Protein AF-A0A2S6I4D4-F1 (afdb_monomer)

Structure (mmCIF, N/CA/C/O backbone):
data_AF-A0A2S6I4D4-F1
#
_entry.id   AF-A0A2S6I4D4-F1
#
loop_
_atom_site.group_PDB
_atom_site.id
_atom_site.type_symbol
_atom_site.label_atom_id
_atom_site.label_alt_id
_atom_site.label_comp_id
_atom_site.label_asym_id
_atom_site.label_entity_id
_atom_site.label_seq_id
_atom_site.pdbx_PDB_ins_code
_atom_site.Cartn_x
_atom_site.Cartn_y
_atom_site.Cartn_z
_atom_site.occupancy
_atom_site.B_iso_or_equiv
_atom_site.auth_seq_id
_atom_site.auth_comp_id
_atom_site.auth_asym_id
_atom_site.auth_atom_id
_atom_site.pdbx_PDB_model_num
ATOM 1 N N . MET A 1 1 ? -19.958 -9.922 12.038 1.00 48.69 1 MET A N 1
ATOM 2 C CA . MET A 1 1 ? -19.717 -8.525 11.608 1.00 48.69 1 MET A CA 1
ATOM 3 C C . MET A 1 1 ? -18.279 -8.442 11.106 1.00 48.69 1 MET A C 1
ATOM 5 O O . MET A 1 1 ? -17.368 -8.629 11.900 1.00 48.69 1 MET A O 1
ATOM 9 N N . PHE A 1 2 ? -18.075 -8.275 9.798 1.00 60.59 2 PHE A N 1
ATOM 10 C CA . PHE A 1 2 ? -16.768 -8.313 9.116 1.00 60.59 2 PHE A CA 1
ATOM 11 C C . PHE A 1 2 ? -15.962 -7.010 9.303 1.00 60.59 2 PHE A C 1
ATOM 13 O O . PHE A 1 2 ? -15.472 -6.421 8.345 1.00 60.59 2 PHE A O 1
ATOM 20 N N . ALA A 1 3 ? -15.888 -6.496 10.531 1.00 75.88 3 ALA A N 1
ATOM 21 C CA . ALA A 1 3 ? -15.196 -5.243 10.808 1.00 75.88 3 ALA A CA 1
ATOM 22 C C . ALA A 1 3 ? -13.673 -5.454 10.807 1.00 75.88 3 ALA A C 1
ATOM 24 O O . ALA A 1 3 ? -13.165 -6.342 11.484 1.00 75.88 3 ALA A O 1
ATOM 25 N N . ILE A 1 4 ? -12.951 -4.604 10.073 1.00 84.38 4 ILE A N 1
ATOM 26 C CA . ILE A 1 4 ? -11.473 -4.563 10.029 1.00 84.38 4 ILE A CA 1
ATOM 27 C C . ILE A 1 4 ? -10.939 -3.515 11.030 1.00 84.38 4 ILE A C 1
ATOM 29 O O . ILE A 1 4 ? -9.829 -3.011 10.913 1.00 84.38 4 ILE A O 1
ATOM 33 N N . HIS A 1 5 ? -11.757 -3.136 12.009 1.00 88.88 5 HIS A N 1
ATOM 34 C CA . HIS A 1 5 ? -11.424 -2.162 13.041 1.00 88.88 5 HIS A CA 1
ATOM 35 C C . HIS A 1 5 ? -11.876 -2.675 14.407 1.00 88.88 5 HIS A C 1
ATOM 37 O O . HIS A 1 5 ? -12.812 -3.474 14.501 1.00 88.88 5 HIS A O 1
ATOM 43 N N . GLU A 1 6 ? -11.219 -2.206 15.458 1.00 88.25 6 GLU A N 1
ATOM 44 C CA . GLU A 1 6 ? -11.559 -2.543 16.837 1.00 88.25 6 GLU A CA 1
ATOM 45 C C . GLU A 1 6 ? -12.853 -1.866 17.295 1.00 88.25 6 GLU A C 1
ATOM 47 O O . GLU A 1 6 ? -13.235 -0.791 16.825 1.00 88.25 6 GLU A O 1
ATOM 52 N N . LYS A 1 7 ? -13.552 -2.503 18.239 1.00 85.69 7 LYS A N 1
ATOM 53 C CA . LYS A 1 7 ? -14.749 -1.921 18.855 1.00 85.69 7 LYS A CA 1
ATOM 54 C C . LYS A 1 7 ? -14.344 -0.797 19.814 1.00 85.69 7 LYS A C 1
ATOM 56 O O . LYS A 1 7 ? -13.304 -0.873 20.450 1.00 85.69 7 LYS A O 1
ATOM 61 N N . GLY A 1 8 ? -15.186 0.230 19.934 1.00 83.81 8 GLY A N 1
ATOM 62 C CA . GLY A 1 8 ? -14.964 1.343 20.869 1.00 83.81 8 GLY A CA 1
ATOM 63 C C . GLY A 1 8 ? -14.207 2.545 20.292 1.00 83.81 8 GLY A C 1
ATOM 64 O O . GLY A 1 8 ? -14.074 3.555 20.975 1.00 83.81 8 GLY A O 1
ATOM 65 N N . ILE A 1 9 ? -13.769 2.500 19.028 1.00 88.94 9 ILE A N 1
ATOM 66 C CA . ILE A 1 9 ? -13.173 3.671 18.368 1.00 88.94 9 ILE A CA 1
ATOM 67 C C . ILE A 1 9 ? -14.237 4.702 17.951 1.00 88.94 9 ILE A C 1
ATOM 69 O O 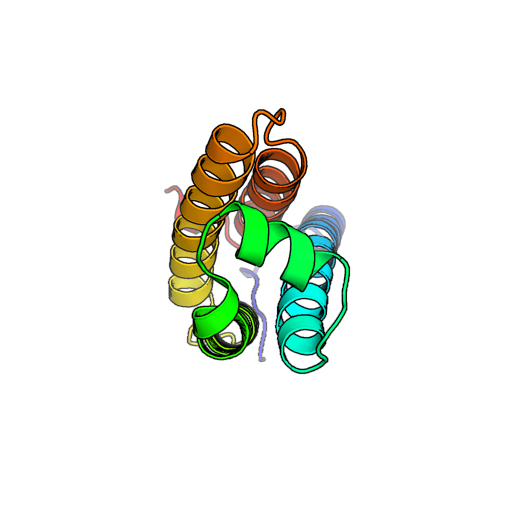. ILE A 1 9 ? -15.312 4.358 17.453 1.00 88.94 9 ILE A O 1
ATOM 73 N N . GLY A 1 10 ? -13.921 5.991 18.117 1.00 90.69 10 GLY A N 1
ATOM 74 C CA . GLY A 1 10 ? -14.791 7.096 17.702 1.00 90.69 10 GLY A CA 1
ATOM 75 C C . GLY A 1 10 ? -15.049 7.127 16.188 1.00 90.69 10 GLY A C 1
ATOM 76 O O . GLY A 1 10 ? -14.220 6.680 15.389 1.00 90.69 10 GLY A O 1
ATOM 77 N N . ARG A 1 11 ? -16.192 7.693 15.769 1.00 89.75 11 ARG A N 1
ATOM 78 C CA . ARG A 1 11 ? -16.612 7.732 14.350 1.00 89.75 11 ARG A CA 1
ATOM 79 C C . ARG A 1 11 ? -15.577 8.403 13.440 1.00 89.75 11 ARG A C 1
ATOM 81 O O . ARG A 1 11 ? -15.271 7.853 12.386 1.00 89.75 11 ARG A O 1
ATOM 88 N N . THR A 1 12 ? -15.015 9.535 13.864 1.00 91.62 12 THR A N 1
ATOM 89 C CA . THR A 1 12 ? -14.004 10.290 13.103 1.00 91.62 12 THR A CA 1
ATOM 90 C C . THR A 1 12 ? -12.714 9.494 12.935 1.00 91.62 12 THR A C 1
ATOM 92 O O . THR A 1 12 ? -12.232 9.335 11.819 1.00 91.62 12 THR A O 1
ATOM 95 N N . ARG A 1 13 ? -12.203 8.905 14.027 1.00 92.62 13 ARG A N 1
ATOM 96 C CA . ARG A 1 13 ? -11.014 8.038 14.011 1.00 92.62 13 ARG A CA 1
ATOM 97 C C . ARG A 1 13 ? -11.194 6.862 13.055 1.00 92.62 13 ARG A C 1
ATOM 99 O O . ARG A 1 13 ? -10.306 6.571 12.259 1.00 92.62 13 ARG A O 1
ATOM 106 N N . ARG A 1 14 ? -12.362 6.218 13.101 1.00 92.50 14 ARG A N 1
ATOM 107 C CA . ARG A 1 14 ? -12.703 5.119 12.196 1.00 92.50 14 ARG A CA 1
ATOM 108 C C . ARG A 1 14 ? -12.681 5.567 10.737 1.00 92.50 14 ARG A C 1
ATOM 110 O O . ARG A 1 14 ? -12.061 4.896 9.921 1.00 92.50 14 ARG A O 1
ATOM 117 N N . LEU A 1 15 ? -13.351 6.675 10.415 1.00 93.00 15 LEU A N 1
ATOM 118 C CA . LEU A 1 15 ? -13.426 7.191 9.048 1.00 93.00 15 LEU A CA 1
ATOM 119 C C . LEU A 1 15 ? -12.034 7.528 8.500 1.00 93.00 15 LEU A C 1
ATOM 121 O O . LEU A 1 15 ? -11.679 7.046 7.429 1.00 93.00 15 LEU A O 1
ATOM 125 N N . LEU A 1 16 ? -11.232 8.275 9.263 1.00 95.12 16 LEU A N 1
ATOM 126 C CA . LEU A 1 16 ? -9.861 8.620 8.880 1.00 95.12 16 LEU A CA 1
ATOM 127 C C . LEU A 1 16 ? -9.003 7.371 8.682 1.00 95.12 16 LEU A C 1
ATOM 129 O O . LEU A 1 16 ? -8.298 7.273 7.685 1.00 95.12 16 LEU A O 1
ATOM 133 N N . GLY A 1 17 ? -9.120 6.385 9.575 1.00 93.69 17 GLY A N 1
ATOM 134 C CA . GLY A 1 17 ? -8.411 5.118 9.442 1.00 93.69 17 GLY A CA 1
ATOM 135 C C . GLY A 1 17 ? -8.753 4.374 8.150 1.00 93.69 17 GLY A C 1
ATOM 136 O O . GLY A 1 17 ? -7.865 3.878 7.467 1.00 93.69 17 GLY A O 1
ATOM 137 N N . TYR A 1 18 ? -10.032 4.332 7.765 1.00 95.00 18 TYR A N 1
ATOM 138 C CA . TYR A 1 18 ? -10.433 3.724 6.495 1.00 95.00 18 TYR A CA 1
ATOM 139 C C . TYR A 1 18 ? -9.948 4.514 5.280 1.00 95.00 18 TYR A C 1
ATOM 141 O O . TYR A 1 18 ? -9.451 3.890 4.350 1.00 95.00 18 TYR A O 1
ATOM 149 N N . ILE A 1 19 ? -10.050 5.845 5.284 1.00 95.44 19 ILE A N 1
ATOM 150 C CA . ILE A 1 19 ? -9.601 6.687 4.162 1.00 95.44 19 ILE A CA 1
ATOM 151 C C . ILE A 1 19 ? -8.090 6.551 3.960 1.00 95.44 19 ILE A C 1
ATOM 153 O O . ILE A 1 19 ? -7.643 6.255 2.852 1.00 95.44 19 ILE A O 1
ATOM 157 N N . LEU A 1 20 ? -7.314 6.698 5.038 1.00 95.25 20 LEU A N 1
ATOM 158 C CA . LEU A 1 20 ? -5.856 6.592 5.003 1.00 95.25 20 LEU A CA 1
ATOM 159 C C . LEU A 1 20 ? -5.383 5.195 4.605 1.00 95.25 20 LEU A C 1
ATOM 161 O O . LEU A 1 20 ? -4.327 5.069 4.012 1.00 95.25 20 LEU A O 1
ATOM 165 N N . SER A 1 21 ? -6.158 4.146 4.871 1.00 95.25 21 SER A N 1
ATOM 166 C CA . SER A 1 21 ? -5.829 2.803 4.394 1.00 95.25 21 SER A CA 1
ATOM 167 C C . SER A 1 21 ? -6.300 2.530 2.963 1.00 95.25 21 SER A C 1
ATOM 169 O O . SER A 1 21 ? -5.639 1.789 2.240 1.00 95.25 21 SER A O 1
ATOM 171 N N . LEU A 1 22 ? -7.445 3.079 2.548 1.00 95.88 22 LEU A N 1
ATOM 172 C CA . LEU A 1 22 ? -8.065 2.793 1.251 1.00 95.88 22 LEU A CA 1
ATOM 173 C C . LEU A 1 22 ? -7.310 3.448 0.101 1.00 95.88 22 LEU A C 1
ATOM 175 O O . LEU A 1 22 ? -7.032 2.773 -0.882 1.00 95.88 22 LEU A O 1
ATOM 179 N N . LEU A 1 23 ? -6.937 4.718 0.245 1.00 95.62 23 LEU A N 1
ATOM 180 C CA . LEU A 1 23 ? -6.208 5.460 -0.786 1.00 95.62 23 LEU A CA 1
ATOM 181 C C . LEU A 1 23 ? -4.906 4.761 -1.235 1.00 95.62 23 LEU A C 1
ATOM 183 O O . LEU A 1 23 ? -4.802 4.434 -2.417 1.00 95.62 23 LEU A O 1
ATOM 187 N N . PRO A 1 24 ? -3.947 4.441 -0.342 1.00 95.75 24 PRO A N 1
ATOM 188 C CA . PRO A 1 24 ? -2.727 3.734 -0.735 1.00 95.75 24 PRO A CA 1
ATOM 189 C C . PRO A 1 24 ? -3.001 2.306 -1.214 1.00 95.75 24 PRO A C 1
ATOM 191 O O . PRO A 1 24 ? -2.339 1.838 -2.134 1.00 95.75 24 PRO A O 1
ATOM 194 N N . SER A 1 25 ? -3.997 1.615 -0.643 1.00 96.31 25 SER A N 1
ATOM 195 C CA . SER A 1 25 ? -4.364 0.268 -1.102 1.00 96.31 25 SER A CA 1
ATOM 196 C C . SER A 1 25 ? -4.845 0.273 -2.550 1.00 96.31 25 SER A C 1
ATOM 198 O O . SER A 1 25 ? -4.488 -0.620 -3.308 1.00 96.31 25 SER A O 1
ATOM 200 N N . LEU A 1 26 ? -5.645 1.270 -2.938 1.00 96.31 26 LEU A N 1
ATOM 201 C CA . LEU A 1 26 ? -6.103 1.428 -4.316 1.00 96.31 26 LEU A CA 1
ATOM 202 C C . LEU A 1 26 ? -4.949 1.788 -5.252 1.00 96.31 26 LEU A C 1
ATOM 204 O O . LEU A 1 26 ? -4.894 1.247 -6.349 1.00 96.31 26 LEU A O 1
ATOM 208 N N . GLY A 1 27 ? -4.015 2.637 -4.812 1.00 95.31 27 GLY A N 1
ATOM 209 C CA . GLY A 1 27 ? -2.808 2.955 -5.581 1.00 95.31 27 GLY A CA 1
ATOM 210 C C . GLY A 1 27 ? -1.956 1.715 -5.867 1.00 95.31 27 GLY A C 1
ATOM 211 O O . GLY A 1 27 ? -1.619 1.448 -7.017 1.00 95.31 27 GLY A O 1
ATOM 212 N N . VAL A 1 28 ? -1.684 0.903 -4.841 1.00 96.19 28 VAL A N 1
ATOM 213 C CA . VAL A 1 28 ? -0.926 -0.352 -4.989 1.00 96.19 28 VAL A CA 1
ATOM 214 C C . VAL A 1 28 ? -1.698 -1.386 -5.813 1.00 96.19 28 VAL A C 1
ATOM 216 O O . VAL A 1 28 ? -1.108 -2.079 -6.636 1.00 96.19 28 VAL A O 1
ATOM 219 N N . LEU A 1 29 ? -3.022 -1.464 -5.658 1.00 96.81 29 LEU A N 1
ATOM 220 C CA . LEU A 1 29 ? -3.850 -2.353 -6.472 1.00 96.81 29 LEU A CA 1
ATOM 221 C C . LEU A 1 29 ? -3.820 -1.956 -7.953 1.00 96.81 29 LEU A C 1
ATOM 223 O O . LEU A 1 29 ? -3.663 -2.820 -8.812 1.00 96.81 29 LEU A O 1
ATOM 227 N N . ALA A 1 30 ? -3.948 -0.660 -8.246 1.00 94.94 30 ALA A N 1
ATOM 228 C CA . ALA A 1 30 ? -3.855 -0.136 -9.603 1.00 94.94 30 ALA A CA 1
ATOM 229 C C . ALA A 1 30 ? -2.476 -0.432 -10.204 1.00 94.94 30 ALA A C 1
ATOM 231 O O . ALA A 1 30 ? -2.417 -0.993 -11.294 1.00 94.94 30 ALA A O 1
ATOM 232 N N . SER A 1 31 ? -1.400 -0.163 -9.454 1.00 94.12 31 SER A N 1
ATOM 233 C CA . SER A 1 31 ? -0.019 -0.522 -9.810 1.00 94.12 31 SER A CA 1
ATOM 234 C C . SER A 1 31 ? 0.114 -2.008 -10.175 1.00 94.12 31 SER A C 1
ATOM 236 O O . SER A 1 31 ? 0.689 -2.340 -11.216 1.00 94.12 31 SER A O 1
ATOM 238 N N .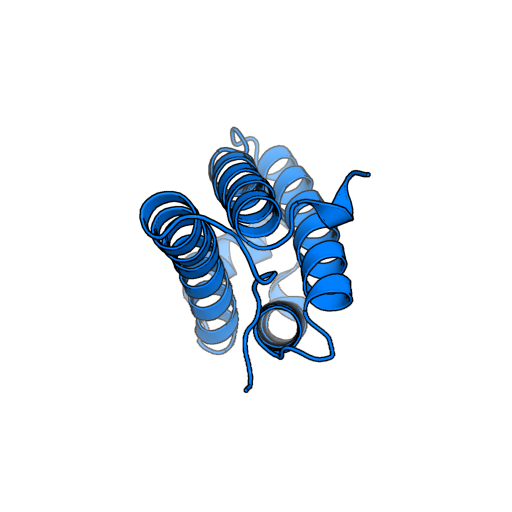 GLY A 1 32 ? -0.490 -2.903 -9.388 1.00 95.19 32 GLY A N 1
ATOM 239 C CA . GLY A 1 32 ? -0.446 -4.343 -9.647 1.00 95.19 32 GLY A CA 1
ATOM 240 C C . GLY A 1 32 ? -1.199 -4.760 -10.899 1.00 95.19 32 GLY A C 1
ATOM 241 O O . GLY A 1 32 ? -0.686 -5.543 -11.696 1.00 95.19 32 GLY A O 1
ATOM 242 N N . VAL A 1 33 ? -2.380 -4.186 -11.128 1.00 95.31 33 VAL A N 1
ATOM 243 C CA . VAL A 1 33 ? -3.175 -4.442 -12.337 1.00 95.31 33 VAL A CA 1
ATOM 244 C C . VAL A 1 33 ? -2.462 -3.922 -13.584 1.00 95.31 33 VAL A C 1
ATOM 246 O O . VAL A 1 33 ? -2.396 -4.624 -14.590 1.00 95.31 33 VAL A O 1
ATOM 249 N N . THR A 1 34 ? -1.873 -2.726 -13.530 1.00 94.12 34 THR A N 1
ATOM 250 C CA . THR A 1 34 ? -1.172 -2.133 -14.679 1.00 94.12 34 THR A CA 1
ATOM 251 C C . THR A 1 34 ? 0.034 -2.946 -15.139 1.00 94.12 34 THR A C 1
ATOM 253 O O . THR A 1 34 ? 0.3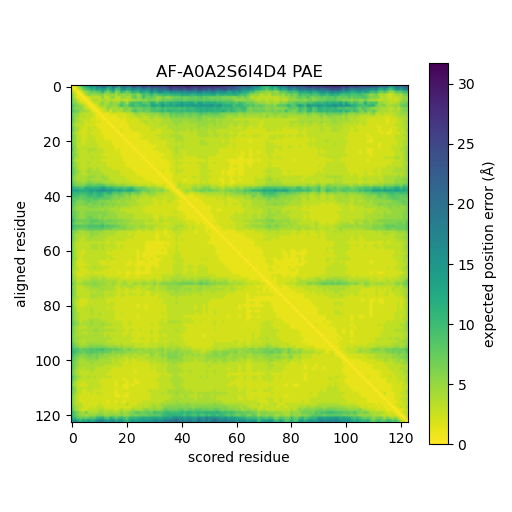59 -2.908 -16.320 1.00 94.12 34 THR A O 1
ATOM 256 N N . LYS A 1 35 ? 0.653 -3.750 -14.263 1.00 93.19 35 LYS A N 1
ATOM 257 C CA . LYS A 1 35 ? 1.786 -4.614 -14.631 1.00 93.19 35 LYS A CA 1
ATOM 258 C C . LYS A 1 35 ? 1.411 -5.762 -15.574 1.00 93.19 35 LYS A C 1
ATOM 260 O O . LYS A 1 35 ? 2.298 -6.300 -16.228 1.00 93.19 35 LYS A O 1
ATOM 265 N N . PHE A 1 36 ? 0.124 -6.088 -15.718 1.00 93.19 36 PHE A N 1
ATOM 266 C CA . PHE A 1 36 ? -0.362 -7.036 -16.732 1.00 93.19 36 PHE A CA 1
ATOM 267 C C . PHE A 1 36 ? -0.460 -6.421 -18.131 1.00 93.19 36 PHE A C 1
ATOM 269 O O . PHE A 1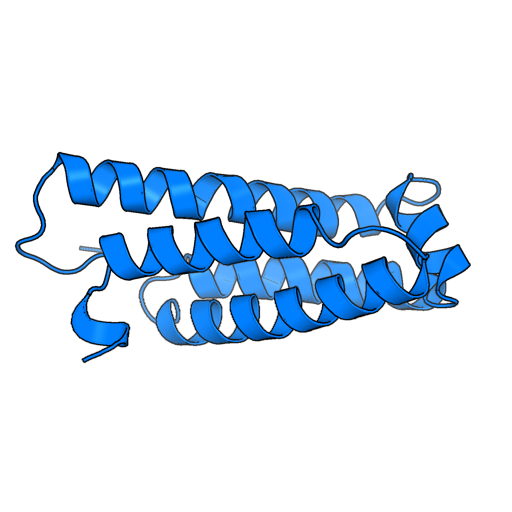 36 ? -0.607 -7.151 -19.111 1.00 93.19 36 PHE A O 1
ATOM 276 N N . PHE A 1 37 ? -0.381 -5.094 -18.233 1.00 91.56 37 PHE A N 1
ATOM 277 C CA . PHE A 1 37 ? -0.441 -4.372 -19.494 1.00 91.56 37 PHE A CA 1
ATOM 278 C C . PHE A 1 37 ? 0.971 -3.895 -19.866 1.00 91.56 37 PHE A C 1
ATOM 280 O O . PHE A 1 37 ? 1.564 -3.106 -19.122 1.00 91.56 37 PHE A O 1
ATOM 287 N N . PRO A 1 38 ? 1.533 -4.368 -20.991 1.00 84.94 38 PRO A N 1
ATOM 288 C CA . PRO A 1 38 ? 2.868 -3.965 -21.421 1.00 84.94 38 PRO A CA 1
ATOM 289 C C . PRO A 1 38 ? 2.902 -2.485 -21.829 1.00 84.94 38 PRO A C 1
ATOM 291 O O . PRO A 1 38 ? 1.867 -1.884 -22.121 1.00 84.94 38 PRO A O 1
ATOM 294 N N . ASN A 1 39 ? 4.110 -1.915 -21.903 1.00 83.06 39 ASN A N 1
ATOM 295 C CA . ASN A 1 39 ? 4.376 -0.535 -22.343 1.00 83.06 39 ASN A CA 1
ATOM 296 C C . ASN A 1 39 ? 3.750 0.566 -21.467 1.00 83.06 39 ASN A C 1
ATOM 298 O O . ASN A 1 39 ? 3.517 1.679 -21.935 1.00 83.06 39 ASN A O 1
ATOM 302 N N . THR A 1 40 ? 3.464 0.273 -20.200 1.00 88.56 40 THR A N 1
ATOM 303 C CA . THR A 1 40 ? 3.082 1.303 -19.226 1.00 88.56 40 THR A CA 1
ATOM 304 C C . THR A 1 40 ? 4.322 1.956 -18.613 1.00 88.56 40 THR A C 1
ATOM 306 O O . THR A 1 40 ? 5.417 1.398 -18.646 1.00 88.56 40 THR A O 1
ATOM 309 N N . GLU A 1 41 ? 4.157 3.135 -18.012 1.00 88.69 41 GLU A N 1
ATOM 310 C CA . GLU A 1 41 ? 5.235 3.854 -17.311 1.00 88.69 41 GLU A CA 1
ATOM 311 C C . GLU A 1 41 ? 5.921 2.983 -16.242 1.00 88.69 41 GLU A C 1
ATOM 313 O O . GLU A 1 41 ? 7.140 2.985 -16.104 1.00 88.69 41 GLU A O 1
ATOM 318 N N . ILE A 1 42 ? 5.146 2.136 -15.560 1.00 88.88 42 ILE A N 1
ATOM 319 C CA . ILE A 1 42 ? 5.648 1.196 -14.549 1.00 88.88 42 ILE A CA 1
ATOM 320 C C . ILE A 1 42 ? 6.594 0.153 -15.157 1.00 88.88 42 ILE A C 1
ATOM 322 O O . ILE A 1 42 ? 7.561 -0.240 -14.510 1.00 88.88 42 ILE A O 1
ATOM 326 N N . HIS A 1 43 ? 6.353 -0.286 -16.395 1.00 90.00 43 HIS A N 1
ATOM 327 C CA . HIS A 1 43 ? 7.263 -1.200 -17.090 1.00 90.00 43 HIS A CA 1
ATOM 328 C C . HIS A 1 43 ? 8.587 -0.520 -17.450 1.00 90.00 43 HIS A C 1
ATOM 330 O O . HIS A 1 43 ? 9.625 -1.159 -17.331 1.00 90.00 43 HIS A O 1
ATOM 336 N N . LEU A 1 44 ? 8.579 0.770 -17.805 1.00 90.81 44 LEU A N 1
ATOM 337 C CA . LEU A 1 44 ? 9.817 1.530 -18.039 1.00 90.81 44 LEU A CA 1
ATOM 338 C C . LEU A 1 44 ? 10.645 1.667 -16.754 1.00 90.81 44 LEU A C 1
ATOM 340 O O . LEU A 1 44 ? 11.860 1.484 -16.783 1.00 90.81 44 LEU A O 1
ATOM 344 N N . LEU A 1 45 ? 9.987 1.923 -15.618 1.00 91.88 45 LEU A N 1
ATOM 345 C CA . LEU A 1 45 ? 10.644 1.957 -14.306 1.00 91.88 45 LEU A CA 1
ATOM 346 C C . LEU A 1 45 ? 11.242 0.591 -13.942 1.00 91.88 45 LEU A C 1
ATOM 348 O O . LEU A 1 45 ? 12.387 0.510 -13.505 1.00 91.88 45 LEU A O 1
ATOM 352 N N . LEU A 1 46 ? 10.496 -0.496 -14.163 1.00 93.25 46 LEU A N 1
ATOM 353 C CA . LEU A 1 46 ? 11.001 -1.853 -13.938 1.00 93.25 46 LEU A CA 1
ATOM 354 C C . LEU A 1 46 ? 12.158 -2.202 -14.876 1.00 93.25 46 LEU A C 1
ATOM 356 O O . LEU A 1 46 ? 13.114 -2.832 -14.437 1.00 93.25 46 LEU A O 1
ATOM 360 N N . GLN A 1 47 ? 12.117 -1.764 -16.132 1.00 94.06 47 GLN A N 1
ATOM 361 C CA . GLN A 1 47 ? 13.206 -1.968 -17.083 1.00 94.06 47 GLN A CA 1
ATOM 362 C C . GLN A 1 47 ? 14.477 -1.225 -16.653 1.00 94.06 47 GLN A C 1
ATOM 364 O O . GLN A 1 47 ? 15.566 -1.791 -16.718 1.00 94.06 47 GLN A O 1
ATOM 369 N N . ALA A 1 48 ? 14.353 0.005 -16.145 1.00 93.75 48 ALA A N 1
ATOM 370 C CA . ALA A 1 48 ? 15.478 0.754 -15.582 1.00 93.75 48 ALA A CA 1
ATOM 371 C C . ALA A 1 48 ? 16.100 0.060 -14.352 1.00 93.75 48 ALA A C 1
ATOM 373 O O . ALA A 1 48 ? 17.290 0.221 -14.088 1.00 93.75 48 ALA A O 1
ATOM 374 N N . LEU A 1 49 ? 15.316 -0.758 -13.643 1.00 93.25 49 LEU A N 1
ATOM 375 C CA . LEU A 1 49 ? 15.771 -1.613 -12.544 1.00 93.25 49 LEU A CA 1
ATOM 376 C C . LEU A 1 49 ? 16.259 -3.002 -12.998 1.00 93.25 49 LEU A C 1
ATOM 378 O O . LEU A 1 49 ? 16.737 -3.771 -12.166 1.00 93.25 49 LEU A O 1
ATOM 382 N N . GLY A 1 50 ? 16.136 -3.352 -14.284 1.00 93.94 50 GLY A N 1
ATOM 383 C CA . GLY A 1 50 ? 16.423 -4.700 -14.795 1.00 93.94 50 GLY A CA 1
ATOM 384 C C . GLY A 1 50 ? 15.457 -5.772 -14.272 1.00 93.94 50 GLY A C 1
ATOM 385 O O . GLY A 1 50 ? 15.858 -6.913 -14.046 1.00 93.94 50 GLY A O 1
ATOM 386 N N . MET A 1 51 ? 14.205 -5.391 -14.003 1.00 93.38 51 MET A N 1
ATOM 387 C CA . MET A 1 51 ? 13.169 -6.214 -13.365 1.00 93.38 51 MET A CA 1
ATOM 388 C C . MET A 1 51 ? 11.886 -6.353 -14.203 1.00 93.38 51 MET A C 1
ATOM 390 O O . MET A 1 51 ? 10.847 -6.762 -13.680 1.00 93.38 51 MET A O 1
ATOM 394 N N . ASP A 1 52 ? 11.917 -6.011 -15.487 1.00 91.75 52 ASP A N 1
ATOM 395 C CA . ASP A 1 52 ? 10.773 -6.075 -16.403 1.00 91.75 52 ASP A CA 1
ATOM 396 C C . ASP A 1 52 ? 10.210 -7.498 -16.556 1.00 91.75 52 ASP A C 1
ATOM 398 O O . ASP A 1 52 ? 8.991 -7.681 -16.504 1.00 91.75 52 ASP A O 1
ATOM 402 N N . ASP A 1 53 ? 11.075 -8.517 -16.572 1.00 93.31 53 ASP A N 1
ATOM 403 C CA . ASP A 1 53 ? 10.675 -9.935 -16.556 1.00 93.31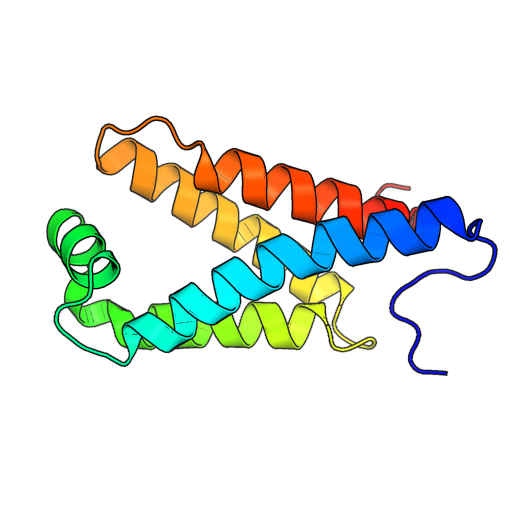 53 ASP A CA 1
ATOM 404 C C . ASP A 1 53 ? 9.826 -10.315 -15.325 1.00 93.31 53 ASP A C 1
ATOM 406 O O . ASP A 1 53 ? 9.039 -11.266 -15.350 1.00 93.31 53 ASP A O 1
ATOM 410 N N . TYR A 1 54 ? 9.948 -9.554 -14.233 1.00 95.00 54 TYR A N 1
ATOM 411 C CA . TYR A 1 54 ? 9.235 -9.789 -12.978 1.00 95.00 54 TYR A CA 1
ATOM 412 C C . TYR A 1 54 ? 7.975 -8.932 -12.825 1.00 95.00 54 TYR A C 1
ATOM 414 O O . TYR A 1 54 ? 7.321 -9.013 -11.782 1.00 95.00 54 TYR A O 1
ATOM 422 N N . ALA A 1 55 ? 7.570 -8.161 -13.841 1.00 94.88 55 ALA A N 1
ATOM 423 C CA . ALA A 1 55 ? 6.398 -7.288 -13.758 1.00 94.88 55 ALA A CA 1
ATOM 424 C C . ALA A 1 55 ? 5.128 -8.043 -13.326 1.00 94.88 5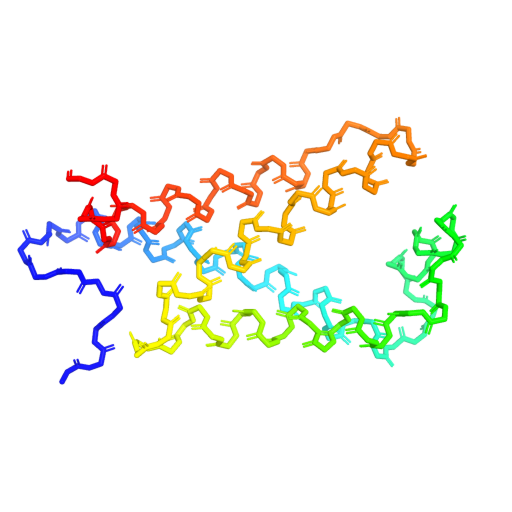5 ALA A C 1
ATOM 426 O O . ALA A 1 55 ? 4.464 -7.652 -12.365 1.00 94.88 55 ALA A O 1
ATOM 427 N N . ILE A 1 56 ? 4.811 -9.166 -13.977 1.00 95.50 56 ILE A N 1
ATOM 428 C CA . ILE A 1 56 ? 3.624 -9.969 -13.641 1.00 95.50 56 ILE A CA 1
ATOM 429 C C . ILE A 1 56 ? 3.724 -10.561 -12.219 1.00 95.50 56 ILE A C 1
ATOM 431 O O . ILE A 1 56 ? 2.784 -10.370 -11.442 1.00 95.50 56 ILE A O 1
ATOM 435 N N . PRO A 1 57 ? 4.830 -11.230 -11.822 1.00 96.44 57 PRO A N 1
ATOM 436 C CA . PRO A 1 57 ? 5.030 -11.670 -10.440 1.00 96.44 57 PRO A CA 1
ATOM 437 C C . PRO A 1 57 ? 4.858 -10.560 -9.395 1.00 96.44 57 PRO A C 1
ATOM 439 O O . PRO A 1 57 ? 4.164 -10.765 -8.399 1.00 96.44 57 PRO A O 1
ATOM 442 N N . ILE A 1 58 ? 5.436 -9.377 -9.624 1.00 96.31 58 ILE A N 1
ATOM 443 C CA . ILE A 1 58 ? 5.317 -8.233 -8.709 1.00 96.31 58 ILE A CA 1
ATOM 444 C C . ILE A 1 58 ? 3.860 -7.774 -8.622 1.00 96.31 58 ILE A C 1
ATOM 446 O O . ILE A 1 58 ? 3.349 -7.566 -7.522 1.00 96.31 58 ILE A O 1
ATOM 450 N N . GLY A 1 59 ? 3.160 -7.682 -9.755 1.00 96.25 59 GLY A N 1
ATOM 451 C CA . GLY A 1 59 ? 1.749 -7.298 -9.774 1.00 96.25 59 GLY A CA 1
ATOM 452 C C . GLY A 1 59 ? 0.854 -8.285 -9.022 1.00 96.25 59 GLY A C 1
ATOM 453 O O . GLY A 1 59 ? -0.040 -7.877 -8.280 1.00 96.25 59 GLY A O 1
ATOM 454 N N . LEU A 1 60 ? 1.125 -9.590 -9.132 1.00 97.62 60 LEU A N 1
ATOM 455 C CA . LEU A 1 60 ? 0.439 -10.618 -8.341 1.00 97.62 60 LEU A CA 1
ATOM 456 C C . LEU A 1 60 ? 0.683 -10.447 -6.837 1.00 97.62 60 LEU A C 1
ATOM 458 O O . LEU A 1 60 ? -0.261 -10.571 -6.054 1.00 97.62 60 LEU A O 1
ATOM 462 N N . ILE A 1 61 ? 1.919 -10.136 -6.435 1.00 97.31 61 ILE A N 1
ATOM 463 C CA . ILE A 1 61 ? 2.272 -9.870 -5.035 1.00 97.31 61 ILE A CA 1
ATOM 464 C C . ILE A 1 61 ? 1.514 -8.641 -4.519 1.00 97.31 61 ILE A C 1
ATOM 466 O O . ILE A 1 61 ? 0.878 -8.728 -3.470 1.00 97.31 61 ILE A O 1
ATOM 470 N N . GLU A 1 62 ? 1.502 -7.532 -5.261 1.00 97.00 62 GLU A N 1
ATOM 471 C CA . GLU A 1 62 ? 0.761 -6.313 -4.898 1.00 97.00 62 GLU A CA 1
ATOM 472 C C . GLU A 1 62 ? -0.726 -6.599 -4.663 1.00 97.00 62 GLU A C 1
ATOM 474 O O . GLU A 1 62 ? -1.284 -6.237 -3.623 1.00 97.00 62 GLU A O 1
ATOM 479 N N . MET A 1 63 ? -1.366 -7.310 -5.594 1.00 97.50 63 MET A N 1
ATOM 480 C CA . MET A 1 63 ? -2.774 -7.682 -5.468 1.00 97.50 63 MET A CA 1
ATOM 481 C C . MET A 1 63 ? -3.016 -8.601 -4.266 1.00 97.50 63 MET A C 1
ATOM 4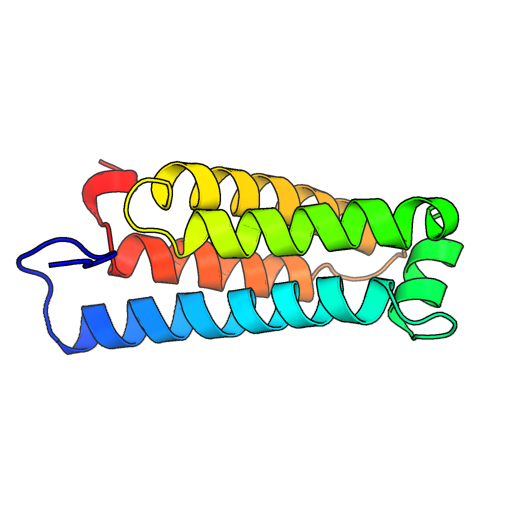83 O O . MET A 1 63 ? -3.958 -8.379 -3.503 1.00 97.50 63 MET A O 1
ATOM 487 N N . ALA A 1 64 ? -2.163 -9.608 -4.058 1.00 97.69 64 ALA A N 1
ATOM 488 C CA . ALA A 1 64 ? -2.276 -10.524 -2.927 1.00 97.69 64 ALA A CA 1
ATOM 489 C C . ALA A 1 64 ? -2.162 -9.784 -1.587 1.00 97.69 64 ALA A C 1
ATOM 491 O O . ALA A 1 64 ? -2.967 -10.016 -0.684 1.00 97.69 64 ALA A O 1
ATOM 492 N N . ILE A 1 65 ? -1.219 -8.847 -1.471 1.00 97.62 65 ILE A N 1
ATOM 493 C CA . ILE A 1 65 ? -1.037 -8.012 -0.281 1.00 97.62 65 ILE A CA 1
ATOM 494 C C . ILE A 1 65 ? -2.295 -7.189 -0.001 1.00 97.62 65 ILE A C 1
ATOM 496 O O . ILE A 1 65 ? -2.801 -7.208 1.124 1.00 97.62 65 ILE A O 1
ATOM 500 N N . VAL A 1 66 ? -2.840 -6.509 -1.015 1.00 97.25 66 VAL A N 1
ATOM 501 C CA . VAL A 1 66 ? -4.062 -5.701 -0.869 1.00 97.25 66 VAL A CA 1
ATOM 502 C C . VAL A 1 66 ? -5.240 -6.575 -0.433 1.00 97.25 66 VAL A C 1
ATOM 504 O O . VAL A 1 66 ? -5.953 -6.222 0.510 1.00 97.25 66 VAL A O 1
ATOM 507 N N . VAL A 1 67 ? -5.428 -7.742 -1.053 1.00 96.56 67 VAL A N 1
ATOM 508 C CA . VAL A 1 67 ? -6.495 -8.683 -0.682 1.00 96.56 67 VAL A CA 1
ATOM 509 C C . VAL A 1 67 ? -6.334 -9.142 0.768 1.00 96.56 67 VAL A C 1
ATOM 511 O O . VAL A 1 67 ? -7.277 -9.042 1.557 1.00 96.56 67 VAL A O 1
ATOM 514 N N . LEU A 1 68 ? -5.137 -9.583 1.161 1.00 96.19 68 LEU A N 1
ATOM 515 C CA . LEU A 1 68 ? -4.863 -10.049 2.521 1.00 96.19 68 LEU A CA 1
ATOM 516 C C . LEU A 1 68 ? -5.054 -8.944 3.564 1.00 96.19 68 LEU A C 1
ATOM 518 O O . LEU A 1 68 ? -5.523 -9.229 4.669 1.00 96.19 68 LEU A O 1
ATOM 522 N N . TYR A 1 69 ? -4.732 -7.697 3.223 1.00 96.19 69 TYR A N 1
ATOM 523 C CA . TYR A 1 69 ? -4.887 -6.538 4.099 1.00 96.19 69 TYR A CA 1
ATOM 524 C C . TYR A 1 69 ? -6.356 -6.185 4.372 1.00 96.19 69 TYR A C 1
ATOM 526 O O . TYR A 1 69 ? -6.708 -5.827 5.504 1.00 96.19 69 TYR A O 1
ATOM 534 N N . TRP A 1 70 ? -7.227 -6.326 3.368 1.00 95.31 70 TRP A N 1
ATOM 535 C CA . TRP A 1 70 ? -8.657 -6.016 3.481 1.00 95.31 70 TRP A CA 1
ATOM 536 C C . TRP A 1 70 ? -9.521 -7.183 3.971 1.00 95.31 70 TRP A C 1
ATOM 538 O O . TRP A 1 70 ? -10.650 -6.966 4.409 1.00 95.31 70 TRP A O 1
ATOM 548 N N . VAL A 1 71 ? -9.012 -8.415 3.984 1.00 94.12 71 VAL A N 1
ATOM 549 C CA . VAL A 1 71 ? -9.728 -9.558 4.566 1.00 94.12 71 VAL A CA 1
ATOM 550 C C . VAL A 1 71 ? -9.609 -9.528 6.105 1.00 94.12 71 VAL A C 1
ATOM 552 O O . VAL A 1 71 ? -8.502 -9.604 6.638 1.00 94.12 71 VAL A O 1
ATOM 555 N N . PRO A 1 72 ? -10.720 -9.477 6.877 1.00 88.19 72 PRO A N 1
ATOM 556 C CA . PRO A 1 72 ? -10.671 -9.281 8.333 1.00 88.19 72 PRO A CA 1
ATOM 557 C C . PRO A 1 72 ? -9.828 -10.313 9.092 1.00 88.19 72 PRO A C 1
ATOM 559 O O . PRO A 1 72 ? -9.170 -9.962 10.069 1.00 88.19 72 PRO A O 1
ATOM 562 N N . ARG A 1 73 ? -9.833 -11.573 8.631 1.00 88.94 73 ARG A N 1
ATOM 563 C CA . ARG A 1 73 ? -9.086 -12.679 9.252 1.00 88.94 73 ARG A CA 1
ATOM 564 C C . ARG A 1 73 ? -7.575 -12.585 9.037 1.00 88.94 73 ARG A C 1
ATOM 566 O O . ARG A 1 73 ? -6.825 -13.058 9.878 1.00 88.94 73 ARG A O 1
ATOM 573 N N . THR A 1 74 ? -7.138 -11.974 7.938 1.00 92.81 74 THR A N 1
ATOM 574 C CA . THR A 1 74 ? -5.722 -11.891 7.540 1.00 92.81 74 THR A CA 1
ATOM 575 C C . THR A 1 74 ? -5.171 -10.474 7.610 1.00 92.81 74 THR A C 1
ATOM 577 O O . THR A 1 74 ? -3.991 -10.273 7.367 1.00 92.81 74 THR A O 1
ATOM 580 N N . SER A 1 75 ? -5.987 -9.487 7.977 1.00 92.19 75 SER A N 1
ATOM 581 C CA . SER A 1 75 ? -5.639 -8.067 7.889 1.00 92.19 75 SER A CA 1
ATOM 582 C C . SER A 1 75 ? -4.355 -7.684 8.637 1.00 92.19 75 SER A C 1
ATOM 584 O O . SER A 1 75 ? -3.615 -6.835 8.152 1.00 92.19 75 SER A O 1
ATOM 586 N N . ASN A 1 76 ? -4.046 -8.321 9.775 1.00 92.62 76 ASN A N 1
ATOM 587 C CA . ASN A 1 76 ? -2.782 -8.069 10.483 1.00 92.62 76 ASN A CA 1
ATOM 588 C C . ASN A 1 76 ? -1.581 -8.595 9.683 1.00 92.62 76 ASN A C 1
ATOM 590 O O . ASN A 1 76 ? -0.580 -7.905 9.546 1.00 92.62 76 ASN A O 1
ATOM 594 N N . PHE A 1 77 ? -1.701 -9.793 9.110 1.00 93.94 77 PHE A N 1
ATOM 595 C CA . PHE A 1 77 ? -0.670 -10.365 8.248 1.00 93.94 77 PHE A CA 1
ATOM 596 C C . PHE A 1 77 ? -0.496 -9.543 6.966 1.00 93.94 77 PHE A C 1
ATOM 598 O O . PHE A 1 77 ? 0.621 -9.183 6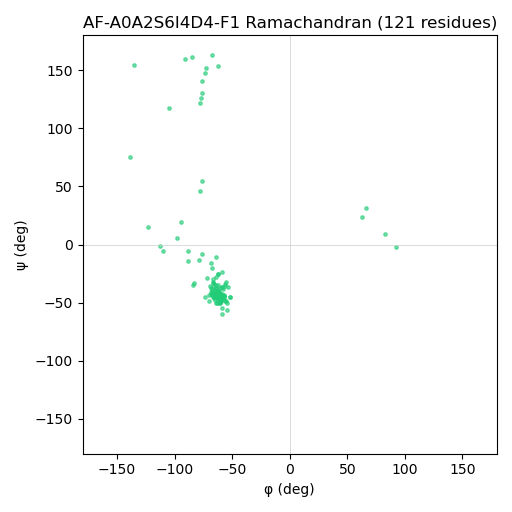.610 1.00 93.94 77 PHE A O 1
ATOM 605 N N . GLY A 1 78 ? -1.605 -9.160 6.327 1.00 94.50 78 GLY A N 1
ATOM 606 C CA . GLY A 1 78 ? -1.593 -8.275 5.166 1.00 94.50 78 GLY A CA 1
ATOM 607 C C . GLY A 1 78 ? -0.958 -6.919 5.466 1.00 94.50 78 GLY A C 1
ATOM 608 O O . GLY A 1 78 ? -0.234 -6.409 4.625 1.00 94.50 78 GLY A O 1
ATOM 609 N N . PHE A 1 79 ? -1.156 -6.364 6.668 1.00 95.38 79 PHE A N 1
ATOM 610 C CA . PHE A 1 79 ? -0.492 -5.131 7.099 1.00 95.38 79 PHE A CA 1
ATOM 611 C C . PHE A 1 79 ? 1.031 -5.288 7.130 1.00 95.38 79 PHE A C 1
ATOM 613 O O . PHE A 1 79 ? 1.725 -4.491 6.506 1.00 95.38 79 PHE A O 1
ATOM 620 N N . PHE A 1 80 ? 1.547 -6.337 7.778 1.00 95.31 80 PHE A N 1
ATOM 621 C CA . PHE A 1 80 ? 2.991 -6.583 7.819 1.00 95.31 80 PHE A CA 1
ATOM 622 C C . PHE A 1 80 ? 3.582 -6.811 6.427 1.00 95.31 80 PHE A C 1
ATOM 624 O O . PHE A 1 80 ? 4.621 -6.235 6.116 1.00 95.31 80 PHE A O 1
ATOM 631 N N . LEU A 1 81 ? 2.897 -7.571 5.566 1.00 96.44 81 LEU A N 1
ATOM 632 C CA . LEU A 1 81 ? 3.325 -7.743 4.177 1.00 96.44 81 LEU A CA 1
ATOM 633 C C . LEU A 1 81 ? 3.349 -6.419 3.410 1.00 96.44 81 LEU A C 1
ATOM 635 O O . LEU A 1 81 ? 4.284 -6.173 2.653 1.00 96.44 81 LEU A O 1
ATOM 639 N N . PHE A 1 82 ? 2.353 -5.556 3.620 1.00 95.94 82 PHE A N 1
ATOM 640 C CA . PHE A 1 82 ? 2.313 -4.230 3.011 1.00 95.94 82 PHE A CA 1
ATOM 641 C C . PHE A 1 82 ? 3.526 -3.401 3.447 1.00 95.94 82 PHE A C 1
ATOM 643 O O . PHE A 1 82 ? 4.212 -2.833 2.601 1.00 95.94 82 PHE A O 1
ATOM 650 N N . CYS A 1 83 ? 3.840 -3.383 4.746 1.00 94.88 83 CYS A N 1
ATOM 651 C CA . CYS A 1 83 ? 5.018 -2.700 5.283 1.00 94.88 83 CYS A CA 1
ATOM 652 C C . CYS A 1 83 ? 6.325 -3.238 4.681 1.00 94.88 83 CYS A C 1
ATOM 654 O O . CYS A 1 83 ? 7.181 -2.449 4.284 1.00 94.88 83 CYS A O 1
ATOM 656 N N . SER A 1 84 ? 6.469 -4.562 4.565 1.00 95.94 84 SER A N 1
ATOM 657 C CA . SER A 1 84 ? 7.631 -5.183 3.920 1.00 95.94 84 SER A CA 1
ATOM 658 C C . SER A 1 84 ? 7.742 -4.800 2.443 1.00 95.94 84 SER A C 1
ATOM 660 O O . SER A 1 84 ? 8.834 -4.484 1.977 1.00 95.94 84 SER A O 1
ATOM 662 N N . TYR A 1 85 ? 6.622 -4.775 1.718 1.00 96.31 85 TYR A N 1
ATOM 663 C CA . TYR A 1 85 ? 6.595 -4.395 0.307 1.00 96.31 85 TYR A CA 1
ATOM 664 C C . TYR A 1 85 ? 6.977 -2.928 0.092 1.00 96.31 85 TYR A C 1
ATOM 666 O O . TYR A 1 85 ? 7.780 -2.632 -0.788 1.00 96.31 85 TYR A O 1
ATOM 674 N N . ILE A 1 86 ? 6.491 -2.018 0.945 1.00 96.19 86 ILE A N 1
ATOM 675 C CA . ILE A 1 86 ? 6.879 -0.599 0.915 1.00 96.19 86 ILE A CA 1
ATOM 676 C C . ILE A 1 86 ? 8.394 -0.428 1.074 1.00 96.19 86 ILE A C 1
ATOM 678 O O . ILE A 1 86 ? 8.976 0.413 0.396 1.00 96.19 86 ILE A O 1
ATOM 682 N N . GLY A 1 87 ? 9.047 -1.234 1.917 1.00 95.62 87 GLY A N 1
ATOM 683 C CA . GLY A 1 87 ? 10.509 -1.229 2.029 1.00 95.62 87 GLY A CA 1
ATOM 684 C C . GLY A 1 87 ? 11.209 -1.555 0.703 1.00 95.62 87 GLY A C 1
ATOM 685 O O . GLY A 1 87 ? 12.221 -0.941 0.378 1.00 95.62 87 GLY A O 1
ATOM 686 N N . GLY A 1 88 ? 10.635 -2.460 -0.095 1.00 94.62 88 GLY A N 1
ATOM 687 C CA . GLY A 1 88 ? 11.106 -2.760 -1.449 1.00 94.62 88 GLY A CA 1
ATOM 688 C C . GLY A 1 88 ? 10.939 -1.583 -2.411 1.00 94.62 88 GLY A C 1
ATOM 689 O O . GLY A 1 88 ? 11.889 -1.239 -3.109 1.00 94.62 88 GLY A O 1
ATOM 690 N N . ILE A 1 89 ? 9.774 -0.920 -2.393 1.00 94.50 89 ILE A N 1
ATOM 691 C CA . ILE A 1 89 ? 9.533 0.304 -3.184 1.00 94.50 89 ILE A CA 1
ATOM 692 C C . ILE A 1 89 ? 10.578 1.367 -2.828 1.00 94.50 89 ILE A C 1
ATOM 694 O O . ILE A 1 89 ? 11.172 1.972 -3.711 1.00 94.50 89 ILE A O 1
ATOM 698 N N . PHE A 1 90 ? 10.858 1.538 -1.536 1.00 95.62 90 PHE A N 1
ATOM 699 C CA . PHE A 1 90 ? 11.817 2.522 -1.045 1.00 95.62 90 PHE A CA 1
ATOM 700 C C . PHE A 1 90 ? 13.208 2.336 -1.659 1.00 95.62 90 PHE A C 1
ATOM 702 O O . PHE A 1 90 ? 13.819 3.292 -2.127 1.00 95.62 90 PHE A O 1
ATOM 709 N N . VAL A 1 91 ? 13.711 1.098 -1.667 1.00 95.94 91 VAL A N 1
ATOM 710 C CA . VAL A 1 91 ? 15.019 0.781 -2.254 1.00 95.94 91 VAL A CA 1
ATOM 711 C C . VAL A 1 91 ? 14.988 0.948 -3.772 1.00 95.94 91 VAL A C 1
ATOM 713 O O . VAL A 1 91 ? 15.931 1.503 -4.325 1.00 95.94 91 VAL A O 1
ATOM 716 N N . ALA A 1 92 ? 13.910 0.526 -4.435 1.00 93.81 92 ALA A N 1
ATOM 717 C CA . ALA A 1 92 ? 13.753 0.673 -5.880 1.00 93.81 92 ALA A CA 1
ATOM 718 C C . ALA A 1 92 ? 13.813 2.147 -6.324 1.00 93.81 92 ALA A C 1
ATOM 720 O O . ALA A 1 92 ? 14.554 2.476 -7.245 1.00 93.81 92 ALA A O 1
ATOM 721 N N . GLU A 1 93 ? 13.111 3.047 -5.632 1.00 93.62 93 GLU A N 1
ATOM 722 C CA . GLU A 1 93 ? 13.137 4.488 -5.929 1.00 93.62 93 GLU A CA 1
ATOM 723 C C . GLU A 1 93 ? 14.526 5.099 -5.700 1.00 93.62 93 GLU A C 1
ATOM 725 O O . GLU A 1 93 ? 15.015 5.861 -6.532 1.00 93.62 93 GLU A O 1
ATOM 730 N N . LEU A 1 94 ? 15.221 4.695 -4.630 1.00 95.62 94 LEU A N 1
ATOM 731 C CA . LEU A 1 94 ? 16.603 5.124 -4.394 1.00 95.62 94 LEU A CA 1
ATOM 732 C C . LEU A 1 94 ? 17.568 4.626 -5.478 1.00 95.62 94 LEU A C 1
ATOM 734 O O . LEU A 1 94 ? 18.485 5.352 -5.857 1.00 95.62 94 LEU A O 1
ATOM 738 N N . MET A 1 95 ? 17.377 3.404 -5.984 1.00 94.19 95 MET A N 1
ATOM 739 C CA . MET A 1 95 ? 18.184 2.856 -7.080 1.00 94.19 95 MET A CA 1
ATOM 740 C C . MET A 1 95 ? 17.959 3.600 -8.400 1.00 94.19 95 MET A C 1
ATOM 742 O O . MET A 1 95 ? 18.889 3.702 -9.198 1.00 94.19 95 MET A O 1
ATOM 746 N N . LEU A 1 96 ? 16.763 4.153 -8.608 1.00 93.44 96 LEU A N 1
ATOM 747 C CA . LEU A 1 96 ? 16.445 5.022 -9.744 1.00 93.44 96 LEU A CA 1
ATOM 748 C C . LEU A 1 96 ? 17.013 6.445 -9.591 1.00 93.44 96 LEU A C 1
ATOM 750 O O . LEU A 1 96 ? 16.992 7.215 -10.548 1.00 93.44 96 LEU A O 1
ATOM 754 N N . GLY A 1 97 ? 17.568 6.786 -8.422 1.00 92.06 97 GLY A N 1
ATOM 755 C CA . GLY A 1 97 ? 18.098 8.117 -8.119 1.00 92.06 97 GLY A CA 1
ATOM 756 C C . GLY A 1 97 ? 17.035 9.123 -7.668 1.00 92.06 97 GLY A C 1
ATOM 757 O O . GLY A 1 97 ? 17.346 10.307 -7.527 1.00 92.06 97 GLY A O 1
ATOM 758 N N . ASP A 1 98 ? 15.811 8.661 -7.412 1.00 91.38 98 ASP A N 1
ATOM 759 C CA . ASP A 1 98 ? 14.687 9.492 -6.998 1.00 91.38 98 ASP A CA 1
ATOM 760 C C . ASP A 1 98 ? 14.587 9.618 -5.472 1.00 91.38 98 ASP A C 1
ATOM 762 O O . ASP A 1 98 ? 15.088 8.803 -4.690 1.00 91.38 98 ASP A O 1
ATOM 766 N N . VAL A 1 99 ? 13.888 10.663 -5.022 1.00 93.00 99 VAL A N 1
ATOM 767 C CA . VAL A 1 99 ? 13.460 10.766 -3.622 1.00 93.00 99 VAL A CA 1
ATOM 768 C C . VAL A 1 99 ? 12.250 9.841 -3.437 1.00 93.00 99 VAL A C 1
ATOM 770 O O . VAL A 1 99 ? 11.268 10.028 -4.156 1.00 93.00 99 VAL A O 1
ATOM 773 N N . PRO A 1 100 ? 12.255 8.908 -2.461 1.00 93.69 100 PRO A N 1
ATOM 774 C CA . PRO A 1 100 ? 11.238 7.861 -2.317 1.00 93.69 100 PRO A CA 1
ATOM 775 C C . PRO A 1 100 ? 9.914 8.381 -1.719 1.00 93.69 100 PRO A C 1
ATOM 777 O O . PRO A 1 100 ? 9.437 7.938 -0.669 1.00 93.69 100 PRO A O 1
ATOM 780 N N . LEU A 1 101 ? 9.337 9.411 -2.342 1.00 93.06 101 LEU A N 1
ATOM 781 C CA . LEU A 1 101 ? 8.119 10.084 -1.898 1.00 93.06 101 LEU A CA 1
ATOM 782 C C . LEU A 1 101 ? 6.899 9.153 -1.969 1.00 93.06 101 LEU A C 1
ATOM 784 O O . LEU A 1 101 ? 6.159 9.101 -0.979 1.00 93.06 101 LEU A O 1
ATOM 788 N N . PRO A 1 102 ? 6.663 8.387 -3.054 1.00 91.00 102 PRO A N 1
ATOM 789 C CA . PRO A 1 102 ? 5.619 7.367 -3.079 1.00 91.00 102 PRO A CA 1
ATOM 790 C C . PRO A 1 102 ? 5.762 6.341 -1.954 1.00 91.00 102 PRO A C 1
ATOM 792 O O . PRO A 1 102 ? 4.795 6.128 -1.219 1.00 91.00 102 PRO A O 1
ATOM 795 N N . ALA A 1 103 ? 6.951 5.767 -1.732 1.00 94.12 103 ALA A N 1
ATOM 796 C CA . ALA A 1 103 ? 7.147 4.809 -0.642 1.00 94.12 103 ALA A CA 1
ATOM 797 C C . ALA A 1 103 ? 6.853 5.426 0.738 1.00 94.12 103 ALA A C 1
ATOM 799 O O . ALA A 1 103 ? 6.134 4.833 1.548 1.00 94.12 103 ALA A O 1
ATOM 800 N N . LEU A 1 104 ? 7.348 6.642 1.000 1.00 95.44 104 LEU A N 1
ATOM 801 C CA . LEU A 1 104 ? 7.122 7.364 2.258 1.00 95.44 104 LEU A CA 1
ATOM 802 C C . LEU A 1 104 ? 5.644 7.680 2.493 1.00 95.44 104 LEU A C 1
ATOM 804 O O . LEU A 1 104 ? 5.128 7.469 3.592 1.00 95.44 104 LEU A O 1
ATOM 808 N N . THR A 1 105 ? 4.957 8.183 1.471 1.00 95.31 105 THR A N 1
ATOM 809 C CA . THR A 1 105 ? 3.549 8.583 1.570 1.00 95.31 105 THR A CA 1
ATOM 810 C C . THR A 1 105 ? 2.638 7.371 1.727 1.00 95.31 105 THR A C 1
ATOM 812 O O . THR A 1 105 ? 1.845 7.328 2.670 1.00 95.31 105 THR A O 1
ATOM 815 N N . ILE A 1 106 ? 2.799 6.345 0.885 1.00 95.44 106 ILE A N 1
ATOM 816 C CA . ILE A 1 106 ? 2.055 5.081 0.976 1.00 95.44 106 ILE A CA 1
ATOM 817 C C . ILE A 1 106 ? 2.306 4.424 2.334 1.00 95.44 106 ILE A C 1
ATOM 819 O O . ILE A 1 106 ? 1.355 4.018 3.008 1.00 95.44 106 ILE A O 1
ATOM 823 N N . GLY A 1 107 ? 3.565 4.378 2.774 1.00 94.94 107 GLY A N 1
ATOM 824 C CA . GLY A 1 107 ? 3.943 3.846 4.076 1.00 94.94 107 GLY A CA 1
ATOM 825 C C . GLY A 1 107 ? 3.279 4.582 5.226 1.00 94.94 107 GLY A C 1
ATOM 826 O O . GLY A 1 107 ? 2.566 3.959 6.015 1.00 94.94 107 GLY A O 1
ATOM 827 N N . ALA A 1 108 ? 3.428 5.903 5.297 1.00 95.88 108 ALA A N 1
ATOM 828 C CA . ALA A 1 108 ? 2.820 6.707 6.351 1.00 95.88 108 ALA A CA 1
ATOM 829 C C . ALA A 1 108 ? 1.294 6.524 6.401 1.00 95.88 108 ALA A C 1
ATOM 831 O O . ALA A 1 108 ? 0.727 6.328 7.478 1.00 95.88 108 ALA A O 1
ATOM 832 N N . MET A 1 109 ? 0.627 6.519 5.245 1.00 96.19 109 MET A N 1
ATOM 833 C CA . MET A 1 109 ? -0.822 6.337 5.156 1.00 96.19 109 MET A CA 1
ATOM 834 C C . MET A 1 109 ? -1.267 4.942 5.618 1.00 96.19 109 MET A C 1
ATOM 836 O O . MET A 1 109 ? -2.218 4.837 6.396 1.00 96.19 109 MET A O 1
ATOM 840 N N . ILE A 1 110 ? -0.569 3.875 5.214 1.00 95.81 110 ILE A N 1
ATOM 841 C CA . ILE A 1 110 ? -0.882 2.504 5.645 1.00 95.81 110 ILE A CA 1
ATOM 842 C C . ILE A 1 110 ? -0.628 2.323 7.142 1.00 95.81 110 ILE A C 1
ATOM 844 O O . ILE A 1 110 ? -1.496 1.781 7.831 1.00 95.81 110 ILE A O 1
ATOM 848 N N . TYR A 1 111 ? 0.498 2.808 7.671 1.00 94.75 111 TYR A N 1
ATOM 849 C CA . TYR A 1 111 ? 0.788 2.764 9.107 1.00 94.75 111 TYR A CA 1
ATOM 850 C C . TYR A 1 111 ? -0.287 3.511 9.900 1.00 94.75 111 TYR A C 1
ATOM 852 O O . TYR A 1 111 ? -1.008 2.900 10.690 1.00 94.75 111 TYR A O 1
ATOM 860 N N . LEU A 1 112 ? -0.474 4.807 9.641 1.00 94.81 112 LEU A N 1
ATOM 861 C CA .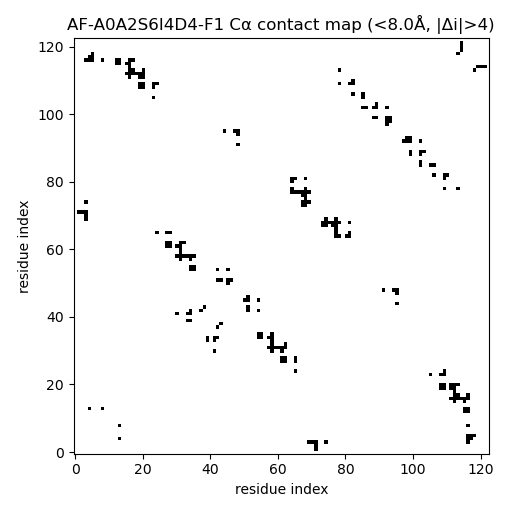 LEU A 1 112 ? -1.433 5.633 10.379 1.00 94.81 112 LEU A CA 1
ATOM 862 C C . LEU A 1 112 ? -2.870 5.126 10.213 1.00 94.81 112 LEU A C 1
ATOM 864 O O . LEU A 1 112 ? -3.599 4.995 11.196 1.00 94.81 112 LEU A O 1
ATOM 868 N N . GLY A 1 113 ? -3.276 4.777 8.993 1.00 94.12 113 GLY A N 1
ATOM 869 C CA . GLY A 1 113 ? -4.614 4.266 8.711 1.00 94.12 113 GLY A CA 1
ATOM 870 C C . GLY A 1 113 ? -4.915 2.965 9.454 1.00 94.12 113 GLY A C 1
ATOM 871 O O . GLY A 1 113 ? -5.998 2.801 10.025 1.00 94.12 113 GLY A O 1
ATOM 872 N N . THR A 1 114 ? -3.939 2.055 9.530 1.00 93.75 114 THR A N 1
ATOM 873 C CA . THR A 1 114 ? -4.103 0.796 10.270 1.00 93.75 114 THR A CA 1
ATOM 874 C C . THR A 1 114 ? -4.152 1.039 11.773 1.00 93.75 114 THR A C 1
ATOM 876 O O . THR A 1 114 ? -5.051 0.515 12.423 1.00 93.75 114 THR A O 1
ATOM 879 N N . LEU A 1 115 ? -3.289 1.893 12.326 1.00 93.00 115 LEU A N 1
ATOM 880 C CA . LEU A 1 115 ? -3.264 2.208 13.764 1.00 93.00 115 LEU A CA 1
ATOM 881 C C . LEU A 1 115 ? -4.512 2.947 14.248 1.00 93.00 115 LEU A C 1
ATOM 883 O O . LEU A 1 115 ? -4.990 2.753 15.370 1.00 93.00 115 LEU A O 1
ATOM 887 N N . LEU A 1 116 ? -5.106 3.774 13.391 1.00 93.12 116 LEU A N 1
ATOM 888 C CA . LEU A 1 116 ? -6.390 4.395 13.694 1.00 93.12 116 LEU A CA 1
ATOM 889 C C . LEU A 1 116 ? -7.517 3.355 13.758 1.00 93.12 116 LEU A C 1
ATOM 891 O O . LEU A 1 116 ? -8.422 3.519 14.577 1.00 93.12 116 LEU A O 1
ATOM 895 N N . ARG A 1 117 ? -7.452 2.284 12.954 1.00 92.75 117 ARG A N 1
ATOM 896 C CA . ARG A 1 117 ? -8.432 1.181 12.960 1.00 92.75 117 ARG A CA 1
ATOM 897 C C . ARG A 1 117 ? -8.164 0.136 14.045 1.00 92.75 117 ARG A C 1
ATOM 899 O O . ARG A 1 117 ? -9.124 -0.436 14.559 1.00 92.75 117 ARG A O 1
ATOM 906 N N . LYS A 1 118 ? -6.897 -0.114 14.370 1.00 91.94 118 LYS A N 1
ATOM 907 C CA . LYS A 1 118 ? -6.424 -1.180 15.260 1.00 91.94 118 LYS A CA 1
ATOM 908 C C . LYS A 1 118 ? -5.300 -0.678 16.181 1.00 91.94 118 LYS A C 1
ATOM 910 O O . LYS A 1 118 ? -4.130 -0.957 15.912 1.00 91.94 118 LYS A O 1
ATOM 915 N N . PRO A 1 119 ? -5.622 0.104 17.228 1.00 87.25 119 PRO A N 1
ATOM 916 C CA . PRO A 1 119 ? -4.623 0.575 18.187 1.00 87.25 119 PRO A CA 1
ATOM 917 C C . PRO A 1 119 ? -3.812 -0.548 18.837 1.00 87.25 119 PRO A C 1
ATOM 919 O O . PRO A 1 119 ? -2.630 -0.343 19.086 1.00 87.25 119 PRO A O 1
ATOM 922 N N . SER A 1 120 ? -4.404 -1.730 19.048 1.00 86.56 120 SER A N 1
ATOM 923 C CA . SER A 1 120 ? -3.724 -2.854 19.712 1.00 86.56 120 SER A CA 1
ATOM 924 C C . SER A 1 120 ? -2.507 -3.399 18.955 1.00 86.56 120 SER A C 1
ATOM 926 O O . SER A 1 120 ? -1.744 -4.182 19.508 1.00 86.56 120 SER A O 1
ATOM 928 N N . LEU A 1 121 ? -2.290 -2.993 17.696 1.00 84.75 121 LEU A N 1
ATOM 929 C CA . LEU A 1 121 ? -1.143 -3.438 16.898 1.00 84.75 121 LEU A CA 1
ATOM 930 C C . LEU A 1 121 ? 0.216 -2.935 17.406 1.00 84.75 121 LEU A C 1
ATOM 932 O O . LEU A 1 121 ? 1.226 -3.524 17.034 1.00 84.75 121 LEU A O 1
ATOM 936 N N . ILE A 1 122 ? 0.260 -1.861 18.203 1.00 73.81 122 ILE A N 1
ATOM 937 C CA . ILE A 1 122 ? 1.514 -1.288 18.736 1.00 73.81 122 ILE A CA 1
ATOM 938 C C . ILE A 1 122 ? 1.672 -1.501 20.254 1.00 73.81 122 ILE A C 1
ATOM 940 O O . ILE A 1 122 ? 2.753 -1.254 20.787 1.00 73.81 122 ILE A O 1
ATOM 944 N N . GLY A 1 123 ? 0.658 -2.050 20.929 1.00 58.72 123 GLY A N 1
ATOM 945 C CA . GLY A 1 123 ? 0.634 -2.234 22.386 1.00 58.72 123 GLY A CA 1
ATOM 946 C C . GLY A 1 123 ? -0.561 -1.547 23.015 1.00 58.72 123 GLY A C 1
ATOM 947 O O . GLY A 1 123 ? -0.616 -0.299 22.954 1.00 58.72 123 GLY A O 1
#

Foldseek 3Di:
DQALFDPPADPVLLVLLCVLQVVLLVVLLVQLVCLVPPPDPSLVLCVLVVRNVCSNVSSVLSNVLSVLCSGSVRVLVSLVSQLVVLVVLCVSCVSVVHHSPSSVSSNVSSVSSSCSRYVVSVD

Solvent-accessible surface area (backbone atoms only — not comparable to full-atom values): 6460 Å² total; per-residue (Å²): 132,90,62,77,47,58,86,91,65,54,72,65,47,43,51,51,11,50,51,33,34,46,58,44,41,51,52,42,38,49,56,16,57,50,39,74,45,83,91,37,73,67,46,54,55,28,46,78,68,75,39,48,92,42,32,51,62,50,14,52,49,36,40,50,31,46,51,31,36,72,36,58,92,38,23,71,60,14,46,54,48,44,56,55,49,34,55,51,46,33,52,54,31,48,73,73,72,46,79,43,54,68,30,52,51,40,43,52,28,42,53,52,9,45,43,48,22,36,57,73,80,82,107

Organism: NCBI:txid1514080

Secondary structure (DSSP, 8-state):
---SS-TT--HHHHHHHHHHHHHHHHHHHHHHHHTTSTTSHHHHHHHHTT-GGGHHHHHHHHHHHHHHHHSTTTHHHHHHHHHHHHHHHHHHHHHTT---HHHHHHHHHHHHHHHHH-GGG--

Radius of gyration: 15.33 Å; Cα contacts (8 Å, |Δi|>4): 134; chains: 1; bounding box: 38×23×45 Å

Nearest PDB structures (foldseek):
  8ueo-assembly1_1Y  TM=2.696E-01  e=1.411E+00  Sus scrofa
  5nqn-assembly1_A  TM=3.560E-01  e=4.003E+00  Methylosinus trichosporium OB3b
  8uew-assembly1_1Y  TM=2.777E-01  e=1.997E+00  Sus scrofa
  5gpn-assembly1_Ag  TM=2.808E-01  e=4.882E+00  Sus scrofa
  5gup-assembly1_V  TM=2.808E-01  e=5.955E+00  Sus scrofa

Sequence (123 aa):
MFAIHEKGIGRTRRLLGYILSLLPSLGVLASGVTKFFPNTEIHLLLQALGMDDYAIPIGLIEMAIVVLYWVPRTSNFGFFLFCSYIGGIFVAELMLGDVPLPALTIGAMIYLGTLLRKPSLIG

pLDDT: mean 92.25, std 6.99, range [48.69, 97.69]

Mean predicted aligned error: 3.81 Å